Protein AF-A0A0C9STK1-F1 (afdb_monomer)

Mean predicted aligned error: 15.53 Å

Solvent-accessible surface area (backbone atoms only — not comparable to full-atom values): 10861 Å² total; per-residue (Å²): 137,85,85,85,78,85,79,82,84,76,82,81,77,78,77,70,91,56,73,73,84,74,78,91,85,78,84,88,83,78,83,82,68,77,82,84,69,81,84,77,79,81,72,75,81,78,66,90,59,100,60,86,73,92,61,84,72,76,86,70,81,71,75,48,77,67,50,57,54,58,69,43,53,88,49,46,62,65,54,50,52,58,56,56,57,67,64,48,79,58,89,77,48,43,10,77,84,78,62,47,63,28,47,30,36,28,77,69,47,83,89,48,51,32,18,23,59,68,55,44,34,62,75,29,69,89,44,78,82,58,54,32,24,34,60,71,89,83,45,63,31,76,50,55,55,59,80,54,66,44,80,85,42,91,51,77,93,55,42,80,82,133

pLDDT: mean 75.55, std 22.3, range [30.92, 98.19]

Secondary structure (DSSP, 8-state):
-----PPP----PPPP-------S-S--SSTTS--------------S-SS--SS---------HHHHHHHHGGGHHHHHHHHHHTTS--SS-B-TTTSSB--EEESSSTT--EE-HHHHHHHTTT-TT--EEEE-SSSEEEE-TTTTT----SSGGGPPP-

Structure (mmCIF, N/CA/C/O backbone):
data_AF-A0A0C9STK1-F1
#
_entry.id   AF-A0A0C9STK1-F1
#
loop_
_atom_site.group_PDB
_atom_site.id
_atom_site.type_symbol
_atom_site.label_atom_id
_atom_site.label_alt_id
_atom_site.label_comp_id
_atom_site.label_asym_id
_atom_site.label_entity_id
_atom_site.label_seq_id
_atom_site.pdbx_PDB_ins_code
_atom_site.Cartn_x
_atom_site.Cartn_y
_atom_site.Cartn_z
_atom_site.occupancy
_atom_site.B_iso_or_equiv
_atom_site.auth_seq_id
_atom_site.auth_comp_id
_atom_site.auth_asym_id
_atom_site.auth_atom_id
_atom_site.pdbx_PDB_model_num
ATOM 1 N N . MET A 1 1 ? 5.041 -2.865 56.166 1.00 39.12 1 MET A N 1
ATOM 2 C CA . MET A 1 1 ? 4.002 -3.106 55.145 1.00 39.12 1 MET A CA 1
ATOM 3 C C . MET A 1 1 ? 4.609 -2.745 53.801 1.00 39.12 1 MET A C 1
ATOM 5 O O . MET A 1 1 ? 4.900 -1.581 53.570 1.00 39.12 1 MET A O 1
ATOM 9 N N . LYS A 1 2 ? 4.977 -3.757 53.011 1.00 32.69 2 LYS A N 1
ATOM 10 C CA . LYS A 1 2 ? 5.611 -3.592 51.698 1.00 32.69 2 LYS A CA 1
ATOM 11 C C . LYS A 1 2 ? 4.482 -3.540 50.668 1.00 32.69 2 LYS A C 1
ATOM 13 O O . LYS A 1 2 ? 3.735 -4.508 50.574 1.00 32.69 2 LYS A O 1
ATOM 18 N N . HIS A 1 3 ? 4.327 -2.424 49.962 1.00 33.62 3 HIS A N 1
ATOM 19 C CA . HIS A 1 3 ? 3.407 -2.340 48.831 1.00 33.62 3 HIS A CA 1
ATOM 20 C C . HIS A 1 3 ? 4.101 -2.913 47.594 1.00 33.62 3 HIS A C 1
ATOM 22 O O . HIS A 1 3 ? 5.129 -2.401 47.157 1.00 33.62 3 HIS A O 1
ATOM 28 N N . SER A 1 4 ? 3.545 -4.016 47.094 1.00 30.92 4 SER A N 1
ATOM 29 C CA . SER A 1 4 ? 3.846 -4.604 45.792 1.00 30.92 4 SER A CA 1
ATOM 30 C C . SER A 1 4 ? 3.063 -3.814 44.744 1.00 30.92 4 SER A C 1
ATOM 32 O O . SER A 1 4 ? 1.855 -3.646 44.899 1.00 30.92 4 SER A O 1
ATOM 34 N N . LEU A 1 5 ? 3.742 -3.289 43.726 1.00 37.88 5 LEU A N 1
ATOM 35 C CA . LEU A 1 5 ? 3.110 -2.763 42.519 1.00 37.88 5 LEU A CA 1
ATOM 36 C C . LEU A 1 5 ? 3.372 -3.776 41.411 1.00 37.88 5 LEU A C 1
ATOM 38 O O . LEU A 1 5 ? 4.523 -4.034 41.059 1.00 37.88 5 LEU A O 1
ATOM 42 N N . ASP A 1 6 ? 2.292 -4.378 40.927 1.00 33.03 6 ASP A N 1
ATOM 43 C CA . ASP A 1 6 ? 2.305 -5.374 39.868 1.00 33.03 6 ASP A CA 1
ATOM 44 C C . ASP A 1 6 ? 2.782 -4.756 38.548 1.00 33.03 6 ASP A C 1
ATOM 46 O O . ASP A 1 6 ? 2.303 -3.708 38.106 1.00 33.03 6 ASP A O 1
ATOM 50 N N . ALA A 1 7 ? 3.756 -5.413 37.921 1.00 31.98 7 ALA A N 1
ATOM 51 C CA . ALA A 1 7 ? 4.282 -5.039 36.620 1.00 31.98 7 ALA A CA 1
ATOM 52 C C . ALA A 1 7 ? 3.291 -5.432 35.513 1.00 31.98 7 ALA A C 1
ATOM 54 O O . ALA A 1 7 ? 2.856 -6.582 35.421 1.00 31.98 7 ALA A O 1
ATOM 55 N N . ALA A 1 8 ? 2.963 -4.474 34.646 1.00 35.75 8 ALA A N 1
ATOM 56 C CA . ALA A 1 8 ? 2.182 -4.709 33.441 1.00 35.75 8 ALA A CA 1
ATOM 57 C C . ALA A 1 8 ? 2.907 -5.704 32.517 1.00 35.75 8 ALA A C 1
ATOM 59 O O . ALA A 1 8 ? 4.064 -5.503 32.147 1.00 35.75 8 ALA A O 1
ATOM 60 N N . SER A 1 9 ? 2.210 -6.779 32.143 1.00 34.31 9 SER A N 1
ATOM 61 C CA . SER A 1 9 ? 2.678 -7.755 31.157 1.00 34.31 9 SER A CA 1
ATOM 62 C C . SER A 1 9 ? 2.753 -7.119 29.770 1.00 34.31 9 SER A C 1
ATOM 64 O O . SER A 1 9 ? 1.739 -6.945 29.095 1.00 34.31 9 SER A O 1
ATOM 66 N N . THR A 1 10 ? 3.966 -6.798 29.331 1.00 35.31 10 THR A N 1
ATOM 67 C CA . THR A 1 10 ? 4.259 -6.460 27.937 1.00 35.31 10 THR A CA 1
ATOM 68 C C . THR A 1 10 ? 4.303 -7.751 27.122 1.00 35.31 10 THR A C 1
ATOM 70 O O . THR A 1 10 ? 5.241 -8.539 27.238 1.00 35.31 10 THR A O 1
ATOM 73 N N . LEU A 1 11 ? 3.288 -7.983 26.286 1.00 38.75 11 LEU A N 1
ATOM 74 C CA . LEU A 1 11 ? 3.345 -9.019 25.255 1.00 38.75 11 LEU A CA 1
ATOM 75 C C . LEU A 1 11 ? 4.354 -8.576 24.188 1.00 38.75 11 LEU A C 1
ATOM 77 O O . LEU A 1 11 ? 4.071 -7.710 23.362 1.00 38.75 11 LEU A O 1
ATOM 81 N N . HIS A 1 12 ? 5.551 -9.156 24.230 1.00 34.41 12 HIS A N 1
ATOM 82 C CA . HIS A 1 12 ? 6.551 -9.005 23.181 1.00 34.41 12 HIS A CA 1
ATOM 83 C C . HIS A 1 12 ? 6.087 -9.758 21.928 1.00 34.41 12 HIS A C 1
ATOM 85 O O . HIS A 1 12 ? 6.181 -10.981 21.857 1.00 34.41 12 HIS A O 1
ATOM 91 N N . ALA A 1 13 ? 5.594 -9.025 20.930 1.00 37.12 13 ALA A N 1
ATOM 92 C CA . ALA A 1 13 ? 5.523 -9.539 19.569 1.00 37.12 13 ALA A CA 1
ATOM 93 C C . ALA A 1 13 ? 6.958 -9.667 19.037 1.00 37.12 13 ALA A C 1
ATOM 95 O O . ALA A 1 13 ? 7.708 -8.689 19.009 1.00 37.12 13 ALA A O 1
ATOM 96 N N . THR A 1 14 ? 7.358 -10.876 18.652 1.00 34.47 14 THR A N 1
ATOM 97 C CA . THR A 1 14 ? 8.612 -11.108 17.936 1.00 34.47 14 THR A CA 1
ATOM 98 C C . THR A 1 14 ? 8.547 -10.387 16.588 1.00 34.47 14 THR A C 1
ATOM 100 O O . THR A 1 14 ? 7.571 -10.568 15.854 1.00 34.47 14 THR A O 1
ATOM 103 N N . PRO A 1 15 ? 9.540 -9.553 16.231 1.00 38.00 15 PRO A N 1
ATOM 104 C CA . PRO A 1 15 ? 9.545 -8.938 14.920 1.00 38.00 15 PRO A CA 1
ATOM 105 C C . PRO A 1 15 ? 9.805 -10.043 13.897 1.00 38.00 15 PRO A C 1
ATOM 107 O O . PRO A 1 15 ? 10.826 -10.732 13.955 1.00 38.00 15 PRO A O 1
ATOM 110 N N . ALA A 1 16 ? 8.867 -10.219 12.962 1.00 42.66 16 ALA A N 1
ATOM 111 C CA . ALA A 1 16 ? 9.180 -10.839 11.684 1.00 42.66 16 ALA A CA 1
ATOM 112 C C . ALA A 1 16 ? 10.416 -10.120 11.132 1.00 42.66 16 ALA A C 1
ATOM 114 O O . ALA A 1 16 ? 10.522 -8.902 11.286 1.00 42.66 16 ALA A O 1
ATOM 115 N N . TYR A 1 17 ? 11.369 -10.879 10.598 1.00 43.38 17 TYR A N 1
ATOM 116 C CA . TYR A 1 17 ? 12.649 -10.396 10.083 1.00 43.38 17 TYR A CA 1
ATOM 117 C C . TYR A 1 17 ? 12.380 -9.347 8.991 1.00 43.38 17 TYR A C 1
ATOM 119 O O . TYR A 1 17 ? 12.194 -9.678 7.825 1.00 43.38 17 TYR A O 1
ATOM 127 N N . GLY A 1 18 ? 12.211 -8.096 9.413 1.00 47.00 18 GLY A N 1
ATOM 128 C CA . GLY A 1 18 ? 11.698 -7.030 8.573 1.00 47.00 18 GLY A CA 1
ATOM 129 C C . GLY A 1 18 ? 12.778 -6.553 7.625 1.00 47.00 18 GLY A C 1
ATOM 130 O O . GLY A 1 18 ? 13.958 -6.523 7.979 1.00 47.00 18 GLY A O 1
ATOM 131 N N . ASN A 1 19 ? 12.355 -6.145 6.436 1.00 52.19 19 ASN A N 1
ATOM 132 C CA . ASN A 1 19 ? 13.200 -5.498 5.444 1.00 52.19 19 ASN A CA 1
ATOM 133 C C . ASN A 1 19 ? 13.849 -4.262 6.098 1.00 52.19 19 ASN A C 1
ATOM 135 O O . ASN A 1 19 ? 13.176 -3.263 6.374 1.00 52.19 19 ASN A O 1
ATOM 139 N N . GLN A 1 20 ? 15.136 -4.341 6.439 1.00 60.09 20 GLN A N 1
ATOM 140 C CA . GLN A 1 20 ? 15.875 -3.201 6.977 1.00 60.09 20 GLN A CA 1
ATOM 141 C C . GLN A 1 20 ? 16.052 -2.187 5.843 1.00 60.09 20 GLN A C 1
ATOM 143 O O . GLN A 1 20 ? 16.421 -2.567 4.734 1.00 60.09 20 GLN A O 1
ATOM 148 N N . CYS A 1 21 ? 15.760 -0.903 6.088 1.00 63.25 21 CYS A N 1
ATOM 149 C CA . CYS A 1 21 ? 16.102 0.126 5.106 1.00 63.25 21 CYS A CA 1
ATOM 150 C C . CYS A 1 21 ? 17.637 0.166 5.041 1.00 63.25 21 CYS A C 1
ATOM 152 O O . CYS A 1 21 ? 18.267 0.601 6.004 1.00 63.25 21 CYS A O 1
ATOM 154 N N . HIS A 1 22 ? 18.227 -0.330 3.957 1.00 60.88 22 HIS A N 1
ATOM 155 C CA . HIS A 1 22 ? 19.664 -0.235 3.739 1.00 60.88 22 HIS A CA 1
ATOM 156 C C . HIS A 1 22 ? 20.013 1.194 3.313 1.00 60.88 22 HIS A C 1
ATOM 158 O O . HIS A 1 22 ? 19.360 1.760 2.433 1.00 60.88 22 HIS A O 1
ATOM 164 N N . ASP A 1 23 ? 21.029 1.783 3.940 1.00 50.12 23 ASP A N 1
ATOM 165 C CA . ASP A 1 23 ? 21.630 3.020 3.452 1.00 50.12 23 ASP A CA 1
ATOM 166 C C . ASP A 1 23 ? 22.446 2.695 2.184 1.00 50.12 23 ASP A C 1
ATOM 168 O O . ASP A 1 23 ? 23.183 1.710 2.135 1.00 50.12 23 ASP A O 1
ATOM 172 N N . ALA A 1 24 ? 22.257 3.490 1.128 1.00 51.06 24 ALA A N 1
ATOM 173 C CA . ALA A 1 24 ? 22.610 3.181 -0.264 1.00 51.06 24 ALA A CA 1
ATOM 174 C C . ALA A 1 24 ? 24.120 3.162 -0.605 1.00 51.06 24 ALA A C 1
ATOM 176 O O . ALA A 1 24 ? 24.483 3.294 -1.771 1.00 51.06 24 ALA A O 1
ATOM 177 N N . GLU A 1 25 ? 25.021 3.022 0.367 1.00 43.31 25 GLU A N 1
ATOM 178 C CA . GLU A 1 25 ? 26.439 3.362 0.173 1.00 43.31 25 GLU A CA 1
ATOM 179 C C . GLU A 1 25 ? 27.387 2.177 -0.115 1.00 43.31 25 GLU A C 1
ATOM 181 O O . GLU A 1 25 ? 28.598 2.372 -0.089 1.00 43.31 25 GLU A O 1
ATOM 186 N N . ALA A 1 26 ? 26.900 0.960 -0.417 1.00 42.53 26 ALA A N 1
ATOM 187 C CA . ALA A 1 26 ? 27.780 -0.226 -0.442 1.00 42.53 26 ALA A CA 1
ATOM 188 C C . ALA A 1 26 ? 27.853 -1.099 -1.716 1.00 42.53 26 ALA A C 1
ATOM 190 O O . ALA A 1 26 ? 28.768 -1.911 -1.779 1.00 42.53 26 ALA A O 1
ATOM 191 N N . ASP A 1 27 ? 27.009 -0.943 -2.746 1.00 47.50 27 ASP A N 1
ATOM 192 C CA . ASP A 1 27 ? 26.947 -1.936 -3.851 1.00 47.50 27 ASP A CA 1
ATOM 193 C C . ASP A 1 27 ? 27.216 -1.366 -5.257 1.00 47.50 27 ASP A C 1
ATOM 195 O O . ASP A 1 27 ? 26.635 -1.781 -6.263 1.00 47.50 27 ASP A O 1
ATOM 199 N N . HIS A 1 28 ? 28.129 -0.402 -5.363 1.00 52.38 28 HIS A N 1
ATOM 200 C CA . HIS A 1 28 ? 28.540 0.148 -6.653 1.00 52.38 28 HIS A CA 1
ATOM 201 C C . HIS A 1 28 ? 29.744 -0.645 -7.210 1.00 52.38 28 HIS A C 1
ATOM 203 O O . HIS A 1 28 ? 30.848 -0.524 -6.689 1.00 52.38 28 HIS A O 1
ATOM 209 N N . LEU A 1 29 ? 29.532 -1.375 -8.321 1.00 52.12 29 LEU A N 1
ATOM 210 C CA . LEU A 1 29 ? 30.536 -1.887 -9.294 1.00 52.12 29 LEU A CA 1
ATOM 211 C C . LEU A 1 29 ? 30.952 -3.370 -9.232 1.00 52.12 29 LEU A C 1
ATOM 213 O O . LEU A 1 29 ? 32.137 -3.688 -9.178 1.00 52.12 29 LEU A O 1
ATOM 217 N N . SER A 1 30 ? 30.012 -4.297 -9.417 1.00 50.88 30 SER A N 1
ATOM 218 C CA . SER A 1 30 ? 30.362 -5.639 -9.940 1.00 50.88 30 SER A CA 1
ATOM 219 C C . SER A 1 30 ? 29.453 -6.152 -11.065 1.00 50.88 30 SER A C 1
ATOM 221 O O . SER A 1 30 ? 29.849 -7.042 -11.811 1.00 50.88 30 SER A O 1
ATOM 223 N N . TYR A 1 31 ? 28.270 -5.558 -11.258 1.00 50.59 31 TYR A N 1
ATOM 224 C CA . TYR A 1 31 ? 27.257 -6.039 -12.213 1.00 50.59 31 TYR A CA 1
ATOM 225 C C . TYR A 1 31 ? 27.379 -5.501 -13.647 1.00 50.59 31 TYR A C 1
ATOM 227 O O . TYR A 1 31 ? 26.663 -5.965 -14.532 1.00 50.59 31 TYR A O 1
ATOM 235 N N . LEU A 1 32 ? 28.256 -4.525 -13.899 1.00 50.91 32 LEU A N 1
ATOM 236 C CA . LEU A 1 32 ? 28.344 -3.863 -15.208 1.00 50.91 32 LEU A CA 1
ATOM 237 C C . LEU A 1 32 ? 29.284 -4.554 -16.202 1.00 50.91 32 LEU A C 1
ATOM 239 O O . LEU A 1 32 ? 29.375 -4.097 -17.339 1.00 50.91 32 LEU A O 1
ATOM 243 N N . GLU A 1 33 ? 29.975 -5.632 -15.822 1.00 56.41 33 GLU A N 1
ATOM 244 C CA . GLU A 1 33 ? 30.811 -6.373 -16.768 1.00 56.41 33 GLU A CA 1
ATOM 245 C C . GLU A 1 33 ? 29.978 -7.458 -17.479 1.00 56.41 33 GLU A C 1
ATOM 247 O O . GLU A 1 33 ? 29.558 -8.431 -16.846 1.00 56.41 33 GLU A O 1
ATOM 252 N N . PRO A 1 34 ? 29.696 -7.329 -18.793 1.00 56.34 34 PRO A N 1
ATOM 253 C CA . PRO A 1 34 ? 28.856 -8.290 -19.494 1.00 56.34 34 PRO A CA 1
ATOM 254 C C . PRO A 1 34 ? 29.556 -9.648 -19.578 1.00 56.34 34 PRO A C 1
ATOM 256 O O . PRO A 1 34 ? 30.680 -9.744 -20.080 1.00 56.34 34 PRO A O 1
ATOM 259 N N . LEU A 1 35 ? 28.868 -10.718 -19.168 1.00 52.88 35 LEU A N 1
ATOM 260 C CA . LEU A 1 35 ? 29.353 -12.087 -19.342 1.00 52.88 35 LEU A CA 1
ATOM 261 C C . LEU A 1 35 ? 29.628 -12.358 -20.831 1.00 52.88 35 LEU A C 1
ATOM 263 O O . LEU A 1 35 ? 28.715 -12.457 -21.656 1.00 52.88 35 LEU A O 1
ATOM 267 N N . ARG A 1 36 ? 30.909 -12.488 -21.191 1.00 51.97 36 ARG A N 1
ATOM 268 C CA . ARG A 1 36 ? 31.338 -12.840 -22.551 1.00 51.97 36 ARG A CA 1
ATOM 269 C C . ARG A 1 36 ? 31.098 -14.326 -22.797 1.00 51.97 36 ARG A C 1
ATOM 271 O O . ARG A 1 36 ? 31.996 -15.147 -22.644 1.00 51.97 36 ARG A O 1
ATOM 278 N N . LEU A 1 37 ? 29.873 -14.675 -23.182 1.00 52.91 37 LEU A N 1
ATOM 279 C CA . LEU A 1 37 ? 29.547 -16.044 -23.575 1.00 52.91 37 LEU A CA 1
ATOM 280 C C . LEU A 1 37 ? 30.124 -16.366 -24.967 1.00 52.91 37 LEU A C 1
ATOM 282 O O . LEU A 1 37 ? 29.990 -15.546 -25.885 1.00 52.91 37 LEU A O 1
ATOM 286 N N . PRO A 1 38 ? 30.725 -17.555 -25.163 1.00 45.28 38 PRO A N 1
ATOM 287 C CA . PRO A 1 38 ? 31.167 -18.004 -26.477 1.00 45.28 38 PRO A CA 1
ATOM 288 C C . PRO A 1 38 ? 29.991 -18.023 -27.457 1.00 45.28 38 PRO A C 1
ATOM 290 O O . PRO A 1 38 ? 28.942 -18.602 -27.172 1.00 45.28 38 PRO A O 1
ATOM 293 N N . LYS A 1 39 ? 30.153 -17.405 -28.631 1.00 51.28 39 LYS A N 1
ATOM 294 C CA . LYS A 1 39 ? 29.178 -17.531 -29.721 1.00 51.28 39 LYS A CA 1
ATOM 295 C C . LYS A 1 39 ? 29.212 -18.972 -30.220 1.00 51.28 39 LYS A C 1
ATOM 297 O O . LYS A 1 39 ? 30.164 -19.384 -30.879 1.00 51.28 39 LYS A O 1
ATOM 302 N N . GLN A 1 40 ? 28.192 -19.748 -29.877 1.00 52.66 40 GLN A N 1
ATOM 303 C CA . GLN A 1 40 ? 28.070 -21.125 -30.324 1.00 52.66 40 GLN A CA 1
ATOM 304 C C . GLN A 1 40 ? 27.639 -21.112 -31.793 1.00 52.66 40 GLN A C 1
ATOM 306 O O . GLN A 1 40 ? 26.531 -20.699 -32.127 1.00 52.66 40 GLN A O 1
ATOM 311 N N . LYS A 1 41 ? 28.535 -21.520 -32.694 1.00 51.59 41 LYS A N 1
ATOM 312 C CA . LYS A 1 41 ? 28.186 -21.718 -34.100 1.00 51.59 41 LYS A CA 1
ATOM 313 C C . LYS A 1 41 ? 27.347 -22.990 -34.183 1.00 51.59 41 LYS A C 1
ATOM 315 O O . LYS A 1 41 ? 27.888 -24.085 -34.045 1.00 51.59 41 LYS A O 1
ATOM 320 N N . VAL A 1 42 ? 26.038 -22.853 -34.372 1.00 51.12 42 VAL A N 1
ATOM 321 C CA . VAL A 1 42 ? 25.174 -24.000 -34.664 1.00 51.12 42 VAL A CA 1
ATOM 322 C C . VAL A 1 42 ? 25.552 -24.487 -36.060 1.00 51.12 42 VAL A C 1
ATOM 324 O O . VAL A 1 42 ? 25.268 -23.835 -37.062 1.00 51.12 42 VAL A O 1
ATOM 327 N N . IL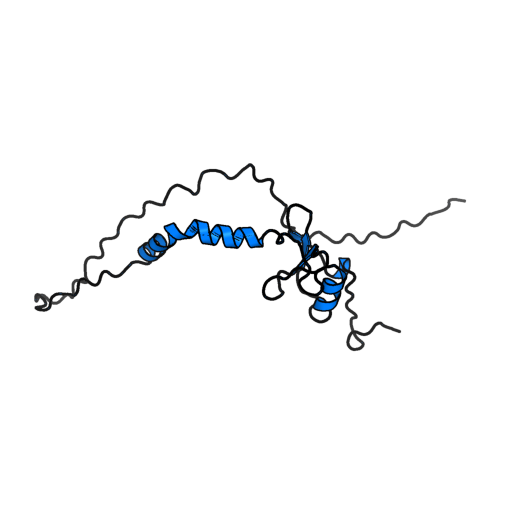E A 1 43 ? 26.285 -25.595 -36.131 1.00 50.00 43 ILE A N 1
ATOM 328 C CA . ILE A 1 43 ? 26.540 -26.277 -37.398 1.00 50.00 43 ILE A CA 1
ATOM 329 C C . ILE A 1 43 ? 25.228 -26.978 -37.740 1.00 50.00 43 ILE A C 1
ATOM 331 O O . ILE A 1 43 ? 24.771 -27.822 -36.968 1.00 50.00 43 ILE A O 1
ATOM 335 N N . GLY A 1 44 ? 24.600 -26.566 -38.846 1.00 50.06 44 GLY A N 1
ATOM 336 C CA . GLY A 1 44 ? 23.350 -27.147 -39.330 1.00 50.06 44 GLY A CA 1
ATOM 337 C C . GLY A 1 44 ? 23.410 -28.672 -39.304 1.00 50.06 44 GLY A C 1
ATOM 338 O O . GLY A 1 44 ? 24.453 -29.262 -39.596 1.00 50.06 44 GLY A O 1
ATOM 339 N N . ALA A 1 45 ? 22.305 -29.291 -38.889 1.00 50.16 45 ALA A N 1
ATOM 340 C CA . ALA A 1 45 ? 22.198 -30.732 -38.736 1.00 50.16 45 ALA A CA 1
ATOM 341 C C . ALA A 1 45 ? 22.758 -31.440 -39.978 1.00 50.16 45 ALA A C 1
ATOM 343 O O . ALA A 1 45 ? 22.234 -31.289 -41.080 1.00 50.16 45 ALA A O 1
ATOM 344 N N . ASN A 1 46 ? 23.821 -32.224 -39.794 1.00 53.53 46 ASN A N 1
ATOM 345 C CA . ASN A 1 46 ? 24.218 -33.218 -40.777 1.00 53.53 46 ASN A CA 1
ATOM 346 C C . ASN A 1 46 ? 23.104 -34.272 -40.793 1.00 53.53 46 ASN A C 1
ATOM 348 O O . ASN A 1 46 ? 23.105 -35.205 -39.990 1.00 53.53 46 ASN A O 1
ATOM 352 N N . CYS A 1 47 ? 22.104 -34.083 -41.652 1.00 52.06 47 CYS A N 1
ATOM 353 C CA . CYS A 1 47 ? 21.203 -35.158 -42.021 1.00 52.06 47 CYS A CA 1
ATOM 354 C C . CYS A 1 47 ? 22.092 -36.246 -42.632 1.00 52.06 47 CYS A C 1
ATOM 356 O O . CYS A 1 47 ? 22.622 -36.045 -43.717 1.00 52.06 47 CYS A O 1
ATOM 358 N N . GLY A 1 48 ? 22.320 -37.359 -41.925 1.00 52.25 48 GLY A N 1
ATOM 359 C CA . GLY A 1 48 ? 23.282 -38.420 -42.274 1.00 52.25 48 GLY A CA 1
ATOM 360 C C . GLY A 1 48 ? 23.018 -39.181 -43.586 1.00 52.25 48 GLY A C 1
ATOM 361 O O . GLY A 1 48 ? 23.395 -40.342 -43.720 1.00 52.25 48 GLY A O 1
ATOM 362 N N . LEU A 1 49 ? 22.367 -38.552 -44.557 1.00 52.41 49 LEU A N 1
ATOM 363 C CA . LEU A 1 49 ? 22.214 -38.981 -45.932 1.00 52.41 49 LEU A CA 1
ATOM 364 C C . LEU A 1 49 ? 23.391 -38.417 -46.739 1.00 52.41 49 LEU A C 1
ATOM 366 O O . LEU A 1 49 ? 23.572 -37.210 -46.850 1.00 52.41 49 LEU A O 1
ATOM 370 N N . ARG A 1 50 ? 24.191 -39.305 -47.337 1.00 54.56 50 ARG A N 1
ATOM 371 C CA . ARG A 1 50 ? 25.340 -38.999 -48.218 1.00 54.56 50 ARG A CA 1
ATOM 372 C C . ARG A 1 50 ? 24.961 -38.310 -49.548 1.00 54.56 50 ARG A C 1
ATOM 374 O O . ARG A 1 50 ? 25.703 -38.421 -50.519 1.00 54.56 50 ARG A O 1
ATOM 381 N N . ALA A 1 51 ? 23.821 -37.630 -49.621 1.00 58.12 51 ALA A N 1
ATOM 382 C CA . ALA A 1 51 ? 23.370 -36.902 -50.796 1.00 58.12 51 ALA A CA 1
ATOM 383 C C . ALA A 1 51 ? 23.161 -35.432 -50.429 1.00 58.12 51 ALA A C 1
ATOM 385 O O . ALA A 1 51 ? 22.434 -35.116 -49.490 1.00 58.12 51 ALA A O 1
ATOM 386 N N . SER A 1 52 ? 23.804 -34.539 -51.179 1.00 54.94 52 SER A N 1
ATOM 387 C CA . SER A 1 52 ? 23.617 -33.096 -51.074 1.00 54.94 52 SER A CA 1
ATOM 388 C C . SER A 1 52 ? 22.138 -32.766 -51.294 1.00 54.94 52 SER A C 1
ATOM 390 O O . SER A 1 52 ? 21.612 -33.022 -52.377 1.00 54.94 52 SER A O 1
ATOM 392 N N . CYS A 1 53 ? 21.453 -32.222 -50.285 1.00 52.69 53 CYS A N 1
ATOM 393 C CA . CYS A 1 53 ? 20.080 -31.747 -50.449 1.00 52.69 53 CYS A CA 1
ATOM 394 C C . CYS A 1 53 ? 20.046 -30.659 -51.543 1.00 52.69 53 CYS A C 1
ATOM 396 O O . CYS A 1 53 ? 20.762 -29.666 -51.417 1.00 52.69 53 CYS A O 1
ATOM 398 N N . PRO A 1 54 ? 19.230 -30.806 -52.606 1.00 56.41 54 PRO A N 1
ATOM 399 C CA . PRO A 1 54 ? 19.183 -29.857 -53.723 1.00 56.41 54 PRO A CA 1
ATOM 400 C C . PRO A 1 54 ? 18.391 -28.580 -53.404 1.00 56.41 54 PRO A C 1
ATOM 402 O O . PRO A 1 54 ? 18.244 -27.712 -54.261 1.00 56.41 54 PRO A O 1
ATOM 405 N N . PHE A 1 55 ? 17.873 -28.455 -52.182 1.00 47.25 55 PHE A N 1
ATOM 406 C CA . PHE A 1 55 ? 17.151 -27.275 -51.734 1.00 47.25 55 PHE A CA 1
ATOM 407 C C . PHE A 1 55 ? 18.093 -26.371 -50.938 1.00 47.25 55 PHE A C 1
ATOM 409 O O . PHE A 1 55 ? 18.767 -26.875 -50.034 1.00 47.25 55 PHE A O 1
ATOM 416 N N . PRO A 1 56 ? 18.133 -25.053 -51.219 1.00 54.31 56 PRO A N 1
ATOM 417 C CA . PRO A 1 56 ? 18.749 -24.102 -50.310 1.00 54.31 56 PRO A CA 1
ATOM 418 C C . PRO A 1 56 ? 18.084 -24.304 -48.953 1.00 54.31 56 PRO A C 1
ATOM 420 O O . PRO A 1 56 ? 16.875 -24.103 -48.826 1.00 54.31 56 PRO A O 1
ATOM 423 N N . THR A 1 57 ? 18.836 -24.758 -47.950 1.00 54.44 57 THR A N 1
ATOM 424 C CA . THR A 1 57 ? 18.354 -24.667 -46.576 1.00 54.44 57 THR A CA 1
ATOM 425 C C . THR A 1 57 ? 18.096 -23.185 -46.349 1.00 54.44 57 THR A C 1
ATOM 427 O O . THR A 1 57 ? 19.049 -22.411 -46.499 1.00 54.44 57 THR A O 1
ATOM 430 N N . PRO A 1 58 ? 16.853 -22.753 -46.074 1.00 52.78 58 PRO A N 1
ATOM 431 C CA . PRO A 1 58 ? 16.649 -21.375 -45.682 1.00 52.78 58 PRO A CA 1
ATOM 432 C C . PRO A 1 58 ? 17.571 -21.146 -44.487 1.00 52.78 58 PRO A C 1
ATOM 434 O O . PRO A 1 58 ? 17.570 -21.942 -43.544 1.00 52.78 58 PRO A O 1
ATOM 437 N N . ASP A 1 59 ? 18.423 -20.128 -44.585 1.00 56.50 59 ASP A N 1
ATOM 438 C CA . ASP A 1 59 ? 19.252 -19.655 -43.482 1.00 56.50 59 ASP A CA 1
ATOM 439 C C . ASP A 1 59 ? 18.301 -19.023 -42.465 1.00 56.50 59 ASP A C 1
ATOM 441 O O . ASP A 1 59 ? 18.114 -17.809 -42.389 1.00 56.50 59 ASP A O 1
ATOM 445 N N . ILE A 1 60 ? 17.545 -19.883 -41.782 1.00 58.50 60 ILE A N 1
ATOM 446 C CA . ILE A 1 60 ? 16.683 -19.478 -40.694 1.00 58.50 60 ILE A CA 1
ATOM 447 C C . ILE A 1 60 ? 17.665 -19.174 -39.577 1.00 58.50 60 ILE A C 1
ATOM 449 O O . ILE A 1 60 ? 18.134 -20.075 -38.883 1.00 58.50 60 ILE A O 1
ATOM 453 N N . SER A 1 61 ? 18.003 -17.894 -39.448 1.00 65.69 61 SER A N 1
ATOM 454 C CA . SER A 1 61 ? 18.636 -17.326 -38.267 1.00 65.69 61 SER A CA 1
ATOM 455 C C . SER A 1 61 ? 17.736 -17.621 -37.065 1.00 65.69 61 SER A C 1
ATOM 457 O O . SER A 1 61 ? 16.878 -16.817 -36.699 1.00 65.69 61 SER A O 1
ATOM 459 N N . VAL A 1 62 ? 17.885 -18.802 -36.469 1.00 72.81 62 VAL A N 1
ATOM 460 C CA . VAL A 1 62 ? 17.206 -19.137 -35.223 1.00 72.81 62 VAL A CA 1
ATOM 461 C C . VAL A 1 62 ? 17.892 -18.323 -34.132 1.00 72.81 62 VAL A C 1
ATOM 463 O O . VAL A 1 62 ? 19.014 -18.637 -33.735 1.00 72.81 62 VAL A O 1
ATOM 466 N N . GLN A 1 63 ? 17.239 -17.249 -33.683 1.00 79.56 63 GLN A N 1
ATOM 467 C CA . GLN A 1 63 ? 17.669 -16.504 -32.500 1.00 79.56 63 GLN A CA 1
ATOM 468 C C . GLN A 1 63 ? 17.797 -17.491 -31.334 1.00 79.56 63 GLN A C 1
ATOM 470 O O . GLN A 1 63 ? 16.864 -18.234 -31.014 1.00 79.56 63 GLN A O 1
ATOM 475 N N . SER A 1 64 ? 18.969 -17.535 -30.705 1.00 85.44 64 SER A N 1
ATOM 476 C CA . SER A 1 64 ? 19.145 -18.295 -29.473 1.00 85.44 64 SER A CA 1
ATOM 477 C C . SER A 1 64 ? 18.453 -17.576 -28.312 1.00 85.44 64 SER A C 1
ATOM 479 O O . SER A 1 64 ? 18.199 -16.373 -28.370 1.00 85.44 64 SER A O 1
ATOM 481 N N . GLN A 1 65 ? 18.213 -18.275 -27.198 1.00 80.38 65 GLN A N 1
ATOM 482 C CA . GLN A 1 65 ? 17.725 -17.636 -25.965 1.00 80.38 65 GLN A CA 1
ATOM 483 C C . GLN A 1 65 ? 18.610 -16.450 -25.532 1.00 80.38 65 GLN A C 1
ATOM 485 O O . GLN A 1 65 ? 18.099 -15.439 -25.060 1.00 80.38 65 GLN A O 1
ATOM 490 N N . ASN A 1 66 ? 19.928 -16.534 -25.752 1.00 85.75 66 ASN A N 1
ATOM 491 C CA . ASN A 1 66 ? 20.856 -15.440 -25.457 1.00 85.75 66 ASN A CA 1
ATOM 492 C C . ASN A 1 66 ? 20.670 -14.230 -26.379 1.00 85.75 66 ASN A C 1
ATOM 494 O O . ASN A 1 66 ? 20.953 -13.110 -25.963 1.00 85.75 66 ASN A O 1
ATOM 498 N N . ASP A 1 67 ? 20.230 -14.437 -27.619 1.00 85.69 67 ASP A N 1
ATOM 499 C CA . ASP A 1 67 ? 20.000 -13.340 -28.560 1.00 85.69 67 ASP A CA 1
ATOM 500 C C . ASP A 1 67 ? 18.766 -12.533 -28.141 1.00 85.69 67 ASP A C 1
ATOM 502 O O . ASP A 1 67 ? 18.861 -11.313 -28.028 1.00 85.69 67 ASP A O 1
ATOM 506 N N . TYR A 1 68 ? 17.689 -13.203 -27.718 1.00 84.75 68 TYR A N 1
ATOM 507 C CA . TYR A 1 68 ? 16.524 -12.541 -27.118 1.00 84.75 68 TYR A CA 1
ATOM 508 C C . TYR A 1 68 ? 16.864 -11.756 -25.843 1.00 84.75 68 TYR A C 1
ATOM 510 O O . TYR A 1 68 ? 16.385 -10.640 -25.649 1.00 84.75 68 TYR A O 1
ATOM 518 N N . LEU A 1 69 ? 17.724 -12.296 -24.971 1.00 86.69 69 LEU A N 1
ATOM 519 C CA . LEU A 1 69 ? 18.156 -11.571 -23.769 1.00 86.69 69 LEU A CA 1
ATOM 520 C C . LEU A 1 69 ? 18.993 -10.327 -24.115 1.00 86.69 69 LEU A C 1
ATOM 522 O O . LEU A 1 69 ? 18.872 -9.302 -23.447 1.00 86.69 69 LEU A O 1
ATOM 526 N N . ARG A 1 70 ? 19.816 -10.379 -25.173 1.00 86.62 70 ARG A N 1
ATOM 527 C CA . ARG A 1 70 ? 20.597 -9.219 -25.645 1.00 86.62 70 ARG A CA 1
ATOM 528 C C . ARG A 1 70 ? 19.723 -8.133 -26.262 1.00 86.62 70 ARG A C 1
ATOM 530 O O . ARG A 1 70 ? 20.031 -6.960 -26.080 1.00 86.62 70 ARG A O 1
ATOM 537 N N . GLU A 1 71 ? 18.647 -8.507 -26.948 1.00 90.25 71 GLU A N 1
ATOM 538 C CA . GLU A 1 71 ? 17.649 -7.565 -27.475 1.00 90.25 71 GLU A CA 1
ATOM 539 C C . GLU A 1 71 ? 16.937 -6.788 -26.353 1.00 90.25 71 GLU A C 1
ATOM 541 O O . GLU A 1 71 ? 16.525 -5.643 -26.550 1.00 90.25 71 GLU A O 1
ATOM 546 N N . TRP A 1 72 ? 16.843 -7.366 -25.150 1.00 87.62 72 TRP A N 1
ATOM 547 C CA . TRP A 1 72 ? 16.261 -6.697 -23.985 1.00 87.62 72 TRP A CA 1
ATOM 548 C C . TRP A 1 72 ? 17.207 -5.694 -23.308 1.00 87.62 72 TRP A C 1
ATOM 550 O O . TRP A 1 72 ? 16.727 -4.708 -22.754 1.00 87.62 72 TRP A O 1
ATOM 560 N N . LEU A 1 73 ? 18.533 -5.880 -23.381 1.00 90.31 73 LEU A N 1
ATOM 561 C CA . LEU A 1 73 ? 19.511 -5.043 -22.662 1.00 90.31 73 LEU A CA 1
ATOM 562 C C . LEU A 1 73 ? 19.326 -3.524 -22.849 1.00 90.31 73 LEU A C 1
ATOM 564 O O . LEU A 1 73 ? 19.372 -2.816 -21.845 1.00 90.31 73 LEU A O 1
ATOM 568 N N . PRO A 1 74 ? 19.060 -2.990 -24.060 1.00 93.81 74 PRO A N 1
ATOM 569 C CA . PRO A 1 74 ? 18.818 -1.555 -24.236 1.00 93.81 74 PRO A CA 1
ATOM 570 C C . PRO A 1 74 ? 17.605 -1.023 -23.456 1.00 93.81 74 PRO A C 1
ATOM 572 O O . PRO A 1 74 ? 17.533 0.169 -23.176 1.00 93.81 74 PRO A O 1
ATOM 575 N N . HIS A 1 75 ? 16.659 -1.895 -23.099 1.00 88.69 75 HIS A N 1
ATOM 576 C CA . HIS A 1 75 ? 15.439 -1.557 -22.367 1.00 88.69 75 HIS A CA 1
ATOM 577 C C . HIS A 1 75 ? 15.585 -1.747 -20.851 1.00 88.69 75 HIS A C 1
ATOM 579 O O . HIS A 1 75 ? 14.729 -1.276 -20.105 1.00 88.69 75 HIS A O 1
ATOM 585 N N . GLN A 1 76 ? 16.650 -2.410 -20.382 1.00 91.94 76 GLN A N 1
ATOM 586 C CA . GLN A 1 76 ? 16.836 -2.788 -18.977 1.00 91.94 76 GLN A CA 1
ATOM 587 C C . GLN A 1 76 ? 16.585 -1.624 -18.015 1.00 91.94 76 GLN A C 1
ATOM 589 O O . GLN A 1 76 ? 15.833 -1.778 -17.052 1.00 91.94 76 GLN A O 1
ATOM 594 N N . GLN A 1 77 ? 17.187 -0.464 -18.293 1.00 91.12 77 GLN A N 1
ATOM 595 C CA . GLN A 1 77 ? 17.101 0.693 -17.407 1.00 91.12 77 GLN A CA 1
ATOM 596 C C . GLN A 1 77 ? 15.663 1.203 -17.267 1.00 91.12 77 GLN A C 1
ATOM 598 O O . GLN A 1 77 ? 15.203 1.413 -16.154 1.00 91.12 77 GLN A O 1
ATOM 603 N N . GLN A 1 78 ? 14.920 1.309 -18.373 1.00 91.44 78 GLN A N 1
ATOM 604 C CA . GLN A 1 78 ? 13.531 1.777 -18.353 1.00 91.44 78 GLN A CA 1
ATOM 605 C C . GLN A 1 78 ? 12.648 0.895 -17.459 1.00 91.44 78 GLN A C 1
ATOM 607 O O . GLN A 1 78 ? 11.809 1.398 -16.716 1.00 91.44 78 GLN A O 1
ATOM 612 N N . TYR A 1 79 ? 12.816 -0.426 -17.533 1.00 89.06 79 TYR A N 1
ATOM 613 C CA . TYR A 1 79 ? 12.043 -1.350 -16.704 1.00 89.06 79 TYR A CA 1
ATOM 614 C C . TYR A 1 79 ? 12.473 -1.285 -15.240 1.00 89.06 79 TYR A C 1
ATOM 616 O O . TYR A 1 79 ? 11.616 -1.296 -14.358 1.00 89.06 79 TYR A O 1
ATOM 624 N N . LEU A 1 80 ? 13.779 -1.188 -14.983 1.00 91.75 80 LEU A N 1
ATOM 625 C CA . LEU A 1 80 ? 14.301 -1.028 -13.632 1.00 91.75 80 LEU A CA 1
ATOM 626 C C . LEU A 1 80 ? 13.759 0.246 -12.976 1.00 91.75 80 LEU A C 1
ATOM 628 O O . LEU A 1 80 ? 13.291 0.182 -11.844 1.00 91.75 80 LEU A O 1
ATOM 632 N N . ASP A 1 81 ? 13.744 1.366 -13.696 1.00 88.94 81 ASP A N 1
ATOM 633 C CA . ASP A 1 81 ? 13.212 2.634 -13.195 1.00 88.94 81 ASP A CA 1
ATOM 634 C C . ASP A 1 81 ? 11.731 2.502 -12.813 1.00 88.94 81 ASP A C 1
ATOM 636 O O . ASP A 1 81 ? 11.330 2.927 -11.731 1.00 88.94 81 ASP A O 1
ATOM 640 N N . VAL A 1 82 ? 10.915 1.849 -13.651 1.00 87.69 82 VAL A N 1
ATOM 641 C CA . VAL A 1 82 ? 9.491 1.603 -13.357 1.00 87.69 82 VAL A CA 1
ATOM 642 C C . VAL A 1 82 ? 9.307 0.745 -12.104 1.00 87.69 82 VAL A C 1
ATOM 644 O O . VAL A 1 82 ? 8.425 1.038 -11.298 1.00 87.69 82 VAL A O 1
ATOM 647 N N . LEU A 1 83 ? 10.129 -0.293 -11.923 1.00 87.56 83 LEU A N 1
ATOM 648 C CA . LEU A 1 83 ? 10.086 -1.139 -10.729 1.00 87.56 83 LEU A CA 1
ATOM 649 C C . LEU A 1 83 ? 10.493 -0.352 -9.477 1.00 87.56 83 LEU A C 1
ATOM 651 O O . LEU A 1 83 ? 9.795 -0.397 -8.469 1.00 87.56 83 LEU A O 1
ATOM 655 N N . LEU A 1 84 ? 11.577 0.424 -9.554 1.00 86.94 84 LEU A N 1
ATOM 656 C CA . LEU A 1 84 ? 12.075 1.220 -8.431 1.00 86.94 84 LEU A CA 1
ATOM 657 C C . LEU A 1 84 ? 11.105 2.336 -8.026 1.00 86.94 84 LEU A C 1
ATOM 659 O O . LEU A 1 84 ? 10.953 2.609 -6.837 1.00 86.94 84 LEU A O 1
ATOM 663 N N . VAL A 1 85 ? 10.395 2.949 -8.978 1.00 84.31 85 VAL A N 1
ATOM 664 C CA . VAL A 1 85 ? 9.363 3.960 -8.687 1.00 84.31 85 VAL A CA 1
ATOM 665 C C . VAL A 1 85 ? 8.229 3.393 -7.821 1.00 84.31 85 VAL A C 1
ATOM 667 O O . VAL A 1 85 ? 7.624 4.142 -7.059 1.00 84.31 85 VAL A O 1
ATOM 670 N N . GLN A 1 86 ? 7.953 2.086 -7.882 1.00 80.31 86 GLN A N 1
ATOM 671 C CA . GLN A 1 86 ? 6.913 1.436 -7.070 1.00 80.31 86 GLN A CA 1
ATOM 672 C C . GLN A 1 86 ? 7.355 1.122 -5.627 1.00 80.31 86 GLN A C 1
ATOM 674 O O . GLN A 1 86 ? 6.518 0.821 -4.767 1.00 80.31 86 GLN A O 1
ATOM 679 N N . GLU A 1 87 ? 8.656 1.202 -5.333 1.00 86.06 87 GLU A N 1
ATOM 680 C CA . GLU A 1 87 ? 9.189 0.981 -3.983 1.00 86.06 87 GLU A CA 1
ATOM 681 C C . GLU A 1 87 ? 8.949 2.179 -3.052 1.00 86.06 87 GLU A C 1
ATOM 683 O O . GLU A 1 87 ? 8.883 2.021 -1.830 1.00 86.06 87 GLU A O 1
ATOM 688 N N . ALA A 1 88 ? 8.749 3.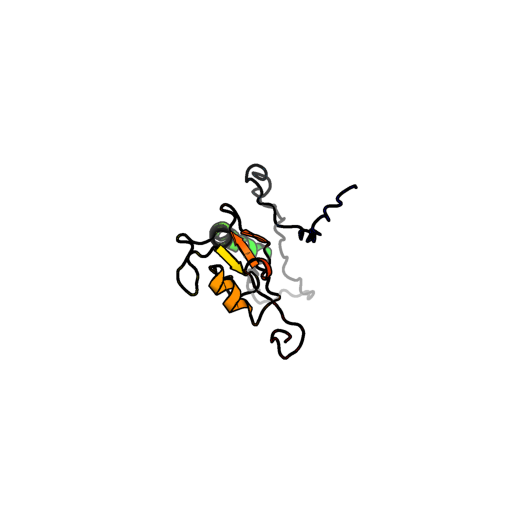371 -3.618 1.00 87.94 88 ALA A N 1
ATOM 689 C CA . ALA A 1 88 ? 8.373 4.581 -2.898 1.00 87.94 88 ALA A CA 1
ATOM 690 C C . ALA A 1 88 ? 6.886 4.921 -3.125 1.00 87.94 88 ALA A C 1
ATOM 692 O O . ALA A 1 88 ? 6.307 4.564 -4.152 1.00 87.94 88 ALA A O 1
ATOM 693 N N . PRO A 1 89 ? 6.224 5.608 -2.179 1.00 88.25 89 PRO A N 1
ATOM 694 C CA . PRO A 1 89 ? 4.902 6.156 -2.436 1.00 88.25 89 PRO A CA 1
ATOM 695 C C . PRO A 1 89 ? 4.983 7.225 -3.544 1.00 88.25 89 PRO A C 1
ATOM 697 O O . PRO A 1 89 ? 5.965 7.968 -3.591 1.00 88.25 89 PRO A O 1
ATOM 700 N N . PRO A 1 90 ? 3.957 7.358 -4.406 1.00 86.75 90 PRO A N 1
ATOM 701 C CA . PRO A 1 90 ? 3.855 8.491 -5.314 1.00 86.75 90 PRO A CA 1
ATOM 702 C C . PRO A 1 90 ? 3.800 9.802 -4.529 1.00 86.75 90 PRO A C 1
ATOM 704 O O . PRO A 1 90 ? 3.291 9.842 -3.409 1.00 86.75 90 PRO A O 1
ATOM 707 N N . GLU A 1 91 ? 4.260 10.882 -5.154 1.00 87.56 91 GLU A N 1
ATOM 708 C CA . GLU A 1 91 ? 4.072 12.244 -4.662 1.00 87.56 91 GLU A CA 1
ATOM 709 C C . GLU A 1 91 ? 3.000 12.945 -5.522 1.00 87.56 91 GLU A C 1
ATOM 711 O O . GLU A 1 91 ? 3.206 13.107 -6.728 1.00 87.56 91 GLU A O 1
ATOM 716 N N . PRO A 1 92 ? 1.841 13.342 -4.954 1.00 90.12 92 PRO A N 1
ATOM 717 C CA . PRO A 1 92 ? 1.489 13.282 -3.534 1.00 90.12 92 PRO A CA 1
ATOM 718 C C . PRO A 1 92 ? 1.082 11.877 -3.058 1.00 90.12 92 PRO A C 1
ATOM 720 O O . PRO A 1 92 ? 0.336 11.156 -3.732 1.00 90.12 92 PRO A O 1
ATOM 723 N N . ARG A 1 93 ? 1.493 11.539 -1.829 1.00 92.44 93 ARG A N 1
ATOM 724 C CA . ARG A 1 93 ? 1.148 10.283 -1.144 1.00 92.44 93 ARG A CA 1
ATOM 725 C C . ARG A 1 93 ? -0.321 10.270 -0.727 1.00 92.44 93 ARG A C 1
ATOM 727 O O . ARG A 1 93 ? -0.683 10.608 0.399 1.00 92.44 93 ARG A O 1
ATOM 734 N N . SER A 1 94 ? -1.177 9.881 -1.661 1.00 96.12 94 SER A N 1
ATOM 735 C CA . SER A 1 94 ? -2.628 9.908 -1.498 1.00 96.12 94 SER A CA 1
ATOM 736 C C . SER A 1 94 ? -3.209 8.512 -1.303 1.00 96.12 94 SER A C 1
ATOM 738 O O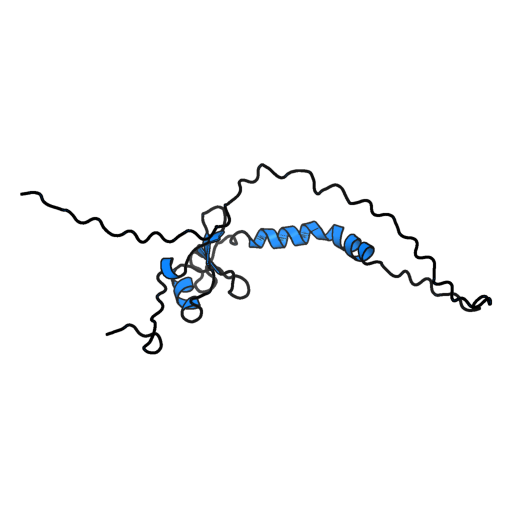 . SER A 1 94 ? -2.799 7.532 -1.920 1.00 96.12 94 SER A O 1
ATOM 740 N N . CYS A 1 95 ? -4.189 8.413 -0.414 1.00 97.19 95 CYS A N 1
ATOM 741 C CA . CYS A 1 95 ? -4.973 7.209 -0.227 1.00 97.19 95 CYS A CA 1
ATOM 742 C C . CYS A 1 95 ? -5.848 6.965 -1.461 1.00 97.19 95 CYS A C 1
ATOM 744 O O . CYS A 1 95 ? -6.657 7.819 -1.820 1.00 97.19 95 CYS A O 1
ATOM 746 N N . ASN A 1 96 ? -5.785 5.758 -2.027 1.00 96.06 96 ASN A N 1
ATOM 747 C CA . ASN A 1 96 ? -6.556 5.369 -3.213 1.00 96.06 96 ASN A CA 1
ATOM 748 C C . ASN A 1 96 ? -8.084 5.385 -3.017 1.00 96.06 96 ASN A C 1
ATOM 750 O O . ASN A 1 96 ? -8.818 5.295 -3.994 1.00 96.06 96 ASN A O 1
ATOM 754 N N . VAL A 1 97 ? -8.569 5.467 -1.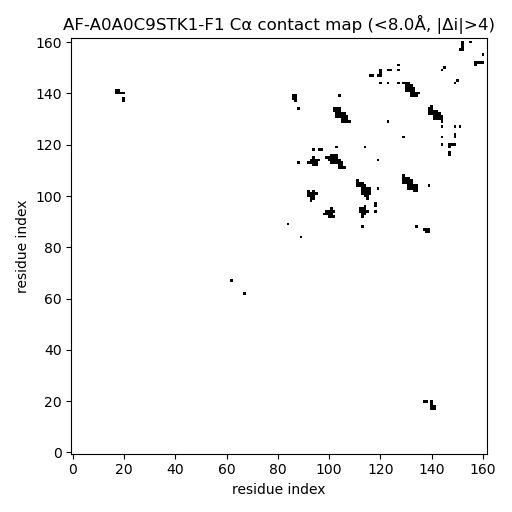773 1.00 97.19 97 VAL A N 1
ATOM 755 C CA . VAL A 1 97 ? -10.004 5.440 -1.447 1.00 97.19 97 VAL A CA 1
ATOM 756 C C . VAL A 1 97 ? -10.556 6.842 -1.194 1.00 97.19 97 VAL A C 1
ATOM 758 O O . VAL A 1 97 ? -11.596 7.195 -1.736 1.00 97.19 97 VAL A O 1
ATOM 761 N N . CYS A 1 98 ? -9.890 7.640 -0.353 1.00 97.44 98 CYS A N 1
ATOM 762 C CA . CYS A 1 98 ? -10.413 8.934 0.101 1.00 97.44 98 CYS A CA 1
ATOM 763 C C . CYS A 1 98 ? -9.546 10.144 -0.271 1.00 97.44 98 CYS A C 1
ATOM 765 O O . CYS A 1 98 ? -9.917 11.266 0.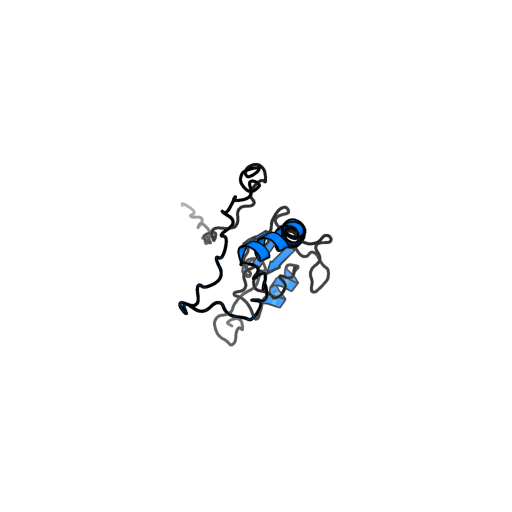057 1.00 97.44 98 CYS A O 1
ATOM 767 N N . GLY A 1 99 ? -8.378 9.938 -0.887 1.00 96.62 99 GLY A N 1
ATOM 768 C CA . GLY A 1 99 ? -7.437 11.010 -1.228 1.00 96.62 99 GLY A CA 1
ATOM 769 C C . GLY A 1 99 ? -6.665 11.617 -0.047 1.00 96.62 99 GLY A C 1
ATOM 770 O O . GLY A 1 99 ? -5.847 12.503 -0.267 1.00 96.62 99 GLY A O 1
ATOM 771 N N . GLY A 1 100 ? -6.890 11.157 1.192 1.00 95.94 100 GLY A N 1
ATOM 772 C CA . GLY A 1 100 ? -6.123 11.579 2.376 1.00 95.94 100 GLY A CA 1
ATOM 773 C C . GLY A 1 100 ? -4.683 11.043 2.397 1.00 95.94 100 GLY A C 1
ATOM 774 O O . GLY A 1 100 ? -4.229 10.462 1.419 1.00 95.94 100 GLY A O 1
ATOM 775 N N . ASP A 1 101 ? -3.968 11.174 3.519 1.00 95.19 101 ASP A N 1
ATOM 776 C CA . ASP A 1 101 ? -2.563 10.728 3.621 1.00 95.19 101 ASP A CA 1
ATOM 777 C C . ASP A 1 101 ? -2.420 9.191 3.552 1.00 95.19 101 ASP A C 1
ATOM 779 O O . ASP A 1 101 ? -2.853 8.460 4.450 1.00 95.19 101 ASP A O 1
ATOM 783 N N . GLY A 1 102 ? -1.829 8.696 2.462 1.00 96.31 102 GLY A N 1
ATOM 784 C CA . GLY A 1 102 ? -1.647 7.274 2.159 1.00 96.31 102 GLY A CA 1
ATOM 785 C C . GLY A 1 102 ? -0.419 6.661 2.838 1.00 96.31 102 GLY A C 1
ATOM 786 O O . GLY A 1 102 ? 0.588 6.409 2.189 1.00 96.31 102 GLY A O 1
ATOM 787 N N . VAL A 1 103 ? -0.479 6.418 4.146 1.00 96.50 103 VAL A N 1
ATOM 788 C CA . VAL A 1 103 ? 0.662 5.920 4.949 1.00 96.50 103 VAL A CA 1
ATOM 789 C C . VAL A 1 103 ? 0.901 4.405 4.901 1.00 96.50 103 VAL A C 1
ATOM 791 O O . VAL A 1 103 ? 2.000 3.968 5.244 1.00 96.50 103 VAL A O 1
ATOM 794 N N . TYR A 1 104 ? -0.087 3.602 4.504 1.00 97.25 104 TYR A N 1
ATOM 795 C CA . TYR A 1 104 ? 0.012 2.139 4.469 1.00 97.25 104 TYR A CA 1
ATOM 796 C C . TYR A 1 104 ? -0.059 1.604 3.043 1.00 97.25 104 TYR A C 1
ATOM 798 O O . TYR A 1 104 ? -0.958 1.981 2.302 1.00 97.25 104 TYR A O 1
ATOM 806 N N . LYS A 1 105 ? 0.826 0.671 2.696 1.00 96.25 105 LYS A N 1
ATOM 807 C CA . LYS A 1 105 ? 0.778 -0.135 1.469 1.00 96.25 105 LYS A CA 1
ATOM 808 C C . LYS A 1 105 ? 0.361 -1.558 1.827 1.00 96.25 105 LYS A C 1
ATOM 810 O O . LYS A 1 105 ? 0.790 -2.071 2.858 1.00 96.25 105 LYS A O 1
ATOM 815 N N . CYS A 1 106 ? -0.448 -2.212 1.001 1.00 96.12 106 CYS A N 1
ATOM 816 C CA . CYS A 1 106 ? -0.708 -3.647 1.141 1.00 96.12 106 CYS A CA 1
ATOM 817 C C . CYS A 1 106 ? -0.049 -4.414 -0.004 1.00 96.12 106 CYS A C 1
ATOM 819 O O . CYS A 1 106 ? -0.303 -4.104 -1.163 1.00 96.12 106 CYS A O 1
ATOM 821 N N . SER A 1 107 ? 0.769 -5.417 0.319 1.00 93.38 107 SER A N 1
ATOM 822 C CA . SER A 1 107 ? 1.491 -6.219 -0.681 1.00 93.38 107 SER A CA 1
ATOM 823 C C . SER A 1 107 ? 0.615 -7.284 -1.345 1.00 93.38 107 SER A C 1
ATOM 825 O O . SER A 1 107 ? 0.918 -7.707 -2.456 1.00 93.38 107 SER A O 1
ATOM 827 N N . ASP A 1 108 ? -0.472 -7.687 -0.684 1.00 96.06 108 ASP A N 1
ATOM 828 C CA . ASP A 1 108 ? -1.359 -8.760 -1.154 1.00 96.06 108 ASP A CA 1
ATOM 829 C C . ASP A 1 108 ? -2.585 -8.228 -1.917 1.00 96.06 108 ASP A C 1
ATOM 831 O O . ASP A 1 108 ? -3.213 -8.948 -2.694 1.00 96.06 108 ASP A O 1
ATOM 835 N N . CYS A 1 109 ? -2.935 -6.951 -1.730 1.00 95.69 109 CYS A N 1
ATOM 836 C CA . CYS A 1 109 ? -3.976 -6.303 -2.521 1.00 95.69 109 CYS A CA 1
ATOM 837 C C . CYS A 1 109 ? -3.521 -6.122 -3.973 1.00 95.69 109 CYS A C 1
ATOM 839 O O . CYS A 1 109 ? -2.381 -5.740 -4.251 1.00 95.69 109 CYS A O 1
ATOM 841 N N . PHE A 1 110 ? -4.452 -6.321 -4.908 1.00 92.75 110 PHE A N 1
ATOM 842 C CA . PHE A 1 110 ? -4.197 -6.078 -6.323 1.00 92.75 110 PHE A CA 1
ATOM 843 C C . PHE A 1 110 ? -3.698 -4.646 -6.554 1.00 92.75 110 PHE A C 1
ATOM 845 O O . PHE A 1 110 ? -4.278 -3.701 -6.023 1.00 92.75 110 PHE A O 1
ATOM 852 N N . ALA A 1 111 ? -2.643 -4.503 -7.361 1.00 89.56 111 ALA A N 1
ATOM 853 C CA . ALA A 1 111 ? -1.977 -3.235 -7.678 1.00 89.56 111 ALA A CA 1
ATOM 854 C C . ALA A 1 111 ? -1.347 -2.484 -6.483 1.00 89.56 111 ALA A C 1
ATOM 856 O O . ALA A 1 111 ? -0.990 -1.320 -6.632 1.00 89.56 111 ALA A O 1
ATOM 857 N N . GLN A 1 112 ? -1.187 -3.136 -5.324 1.00 92.62 112 GLN A N 1
ATOM 858 C CA . GLN A 1 112 ? -0.506 -2.595 -4.137 1.00 92.62 112 GLN A CA 1
ATOM 859 C C . GLN A 1 112 ? -0.913 -1.151 -3.752 1.00 92.62 112 GLN A C 1
ATOM 861 O O . GLN A 1 112 ? -0.064 -0.261 -3.662 1.00 92.62 112 GLN A O 1
ATOM 866 N N . PRO A 1 113 ? -2.211 -0.886 -3.520 1.00 93.88 113 PRO A N 1
ATOM 867 C CA . PRO A 1 113 ? -2.715 0.452 -3.228 1.00 93.88 113 PRO A CA 1
ATOM 868 C C . PRO A 1 113 ? -2.183 1.019 -1.907 1.00 93.88 113 PRO A C 1
ATOM 870 O O . PRO A 1 113 ? -1.852 0.288 -0.965 1.00 93.88 113 PRO A O 1
ATOM 873 N N . LEU A 1 114 ? -2.203 2.350 -1.827 1.00 96.12 114 LEU A N 1
ATOM 874 C CA . LEU A 1 114 ? -1.967 3.118 -0.618 1.00 96.12 114 LEU A CA 1
ATOM 875 C C . LEU A 1 114 ? -3.260 3.460 0.119 1.00 96.12 114 LEU A C 1
ATOM 877 O O . LEU A 1 114 ? -4.284 3.862 -0.443 1.00 96.12 114 LEU A O 1
ATOM 881 N N . PHE A 1 115 ? -3.181 3.379 1.438 1.00 97.75 115 PHE A N 1
ATOM 882 C CA . PHE A 1 115 ? -4.286 3.615 2.344 1.00 97.75 115 PHE A CA 1
ATOM 883 C C . PHE A 1 115 ? -3.884 4.545 3.482 1.00 97.75 115 PHE A C 1
ATOM 885 O O . PHE A 1 115 ? -2.813 4.415 4.074 1.00 97.75 115 PHE A O 1
ATOM 892 N N . CYS A 1 116 ? -4.794 5.438 3.860 1.00 97.81 116 CYS A N 1
ATOM 893 C CA . CYS A 1 116 ? -4.757 6.024 5.194 1.00 97.81 116 CYS A CA 1
ATOM 894 C C . CYS A 1 116 ? -5.164 4.968 6.238 1.00 97.81 116 CYS A C 1
ATOM 896 O O . CYS A 1 116 ? -5.724 3.925 5.895 1.00 97.81 116 CYS A O 1
ATOM 898 N N . THR A 1 117 ? -4.930 5.229 7.525 1.00 97.69 117 THR A N 1
ATOM 899 C CA . THR A 1 117 ? -5.213 4.269 8.611 1.00 97.69 117 THR A CA 1
ATOM 900 C C . THR A 1 117 ? -6.657 3.747 8.600 1.00 97.69 117 THR A C 1
ATOM 902 O O . THR A 1 117 ? -6.885 2.545 8.743 1.00 97.69 117 THR A O 1
ATOM 905 N N . SER A 1 118 ? -7.647 4.626 8.405 1.00 97.94 118 SER A N 1
ATOM 906 C CA . SER A 1 118 ? -9.067 4.252 8.434 1.00 97.94 118 SER A CA 1
ATOM 907 C C . SER A 1 118 ? -9.470 3.407 7.226 1.00 97.94 118 SER A C 1
ATOM 909 O O . SER A 1 118 ? -10.100 2.362 7.404 1.00 97.94 118 SER A O 1
ATOM 911 N N . CYS A 1 119 ? -9.074 3.819 6.019 1.00 98.19 119 CYS A N 1
ATOM 912 C CA . CYS A 1 119 ? -9.328 3.059 4.799 1.00 98.19 119 CYS A CA 1
ATOM 913 C C . CYS A 1 119 ? -8.587 1.720 4.819 1.00 98.19 119 CYS A C 1
ATOM 915 O O . CYS A 1 119 ? -9.177 0.715 4.440 1.00 98.19 119 CYS A O 1
ATOM 917 N N . CYS A 1 120 ? -7.356 1.676 5.341 1.00 98.06 120 CYS A N 1
ATOM 918 C CA . CYS A 1 120 ? -6.600 0.436 5.506 1.00 98.06 120 CYS A CA 1
ATOM 919 C C . CYS A 1 120 ? -7.400 -0.556 6.355 1.00 98.06 120 CYS A C 1
ATOM 921 O O . CYS A 1 120 ? -7.683 -1.664 5.913 1.00 98.06 120 CYS A O 1
ATOM 923 N N . ARG A 1 121 ? -7.873 -0.139 7.533 1.00 97.81 121 ARG A N 1
ATOM 924 C CA . ARG A 1 121 ? -8.699 -1.001 8.387 1.00 97.81 121 ARG A CA 1
ATOM 925 C C . ARG A 1 121 ? -9.969 -1.482 7.680 1.00 97.81 121 ARG A C 1
ATOM 927 O O . ARG A 1 121 ? -10.289 -2.660 7.765 1.00 97.81 121 ARG A O 1
ATOM 934 N N . GLN A 1 122 ? -10.697 -0.586 7.012 1.00 97.31 122 GLN A N 1
ATOM 935 C CA . GLN A 1 122 ? -11.977 -0.912 6.368 1.00 97.31 122 GLN A CA 1
ATOM 936 C C . GLN A 1 122 ? -11.819 -1.891 5.199 1.00 97.31 122 GLN A C 1
ATOM 938 O O . GLN A 1 122 ? -12.566 -2.861 5.118 1.00 97.31 122 GLN A O 1
ATOM 943 N N . GLN A 1 123 ? -10.836 -1.664 4.324 1.00 97.38 123 GLN A N 1
ATOM 944 C CA . GLN A 1 123 ? -10.607 -2.504 3.142 1.00 97.38 123 GLN A CA 1
ATOM 945 C C . GLN A 1 123 ? -10.147 -3.924 3.506 1.00 97.38 123 GLN A C 1
ATOM 947 O O . GLN A 1 123 ? -10.391 -4.862 2.752 1.00 97.38 123 GLN A O 1
ATOM 952 N N . HIS A 1 124 ? -9.537 -4.104 4.681 1.00 97.38 124 HIS A N 1
ATOM 953 C CA . HIS A 1 124 ? -9.017 -5.397 5.125 1.00 97.38 124 HIS A CA 1
ATOM 954 C C . HIS A 1 124 ? -9.933 -6.153 6.097 1.00 97.38 124 HIS A C 1
ATOM 956 O O . HIS A 1 124 ? -9.555 -7.231 6.545 1.00 97.38 124 HIS A O 1
ATOM 962 N N . LEU A 1 125 ? -11.145 -5.662 6.402 1.00 94.31 125 LEU A N 1
ATOM 963 C CA . LEU A 1 125 ? -12.075 -6.364 7.308 1.00 94.31 125 LEU A CA 1
ATOM 964 C C . LEU A 1 125 ? -12.370 -7.805 6.865 1.00 94.31 125 LEU A C 1
ATOM 966 O O . LEU A 1 125 ? -12.466 -8.696 7.703 1.00 94.31 125 LEU A O 1
ATOM 970 N N . LEU A 1 126 ? -12.487 -8.029 5.554 1.00 92.88 126 LEU A N 1
ATOM 971 C CA . LEU A 1 126 ? -12.726 -9.353 4.970 1.00 92.88 126 LEU A CA 1
ATOM 972 C C . LEU A 1 126 ? -11.434 -10.097 4.609 1.00 92.88 126 LEU A C 1
ATOM 974 O O . LEU A 1 126 ? -11.479 -11.286 4.317 1.00 92.88 126 LEU A O 1
ATOM 978 N N . ASN A 1 127 ? -10.291 -9.415 4.674 1.00 95.31 127 ASN A N 1
ATOM 979 C CA . ASN A 1 127 ? -8.979 -9.949 4.319 1.00 95.31 127 ASN A CA 1
ATOM 980 C C . ASN A 1 127 ? -7.968 -9.718 5.462 1.00 95.31 127 ASN A C 1
ATOM 982 O O . ASN A 1 127 ? -6.941 -9.064 5.261 1.00 95.31 127 ASN A O 1
ATOM 986 N N . PRO A 1 128 ? -8.231 -10.229 6.683 1.00 94.62 128 PRO A N 1
ATOM 987 C CA . PRO A 1 128 ? -7.458 -9.885 7.879 1.00 94.62 128 PRO A CA 1
ATOM 988 C C . PRO A 1 128 ? -6.036 -10.470 7.909 1.00 94.62 128 PRO A C 1
ATOM 990 O O . PRO A 1 128 ? -5.280 -10.180 8.834 1.00 94.62 128 PRO A O 1
ATOM 993 N N . LEU A 1 129 ? -5.686 -11.313 6.932 1.00 95.38 129 LEU A N 1
ATOM 994 C CA . LEU A 1 129 ? -4.378 -11.963 6.812 1.00 95.38 129 LEU A CA 1
ATOM 995 C C . LEU A 1 129 ? -3.459 -11.290 5.787 1.00 95.38 129 LEU A C 1
ATOM 997 O O . LEU A 1 129 ? -2.326 -11.731 5.617 1.00 95.38 129 LEU A O 1
ATOM 1001 N N . HIS A 1 130 ? -3.931 -10.240 5.111 1.00 97.12 130 HIS A N 1
ATOM 1002 C CA . HIS A 1 130 ? -3.092 -9.485 4.194 1.00 97.12 130 HIS A CA 1
ATOM 1003 C C . HIS A 1 130 ? -1.919 -8.829 4.928 1.00 97.12 130 HIS A C 1
ATOM 1005 O O . HIS A 1 130 ? -2.055 -8.269 6.021 1.00 97.12 130 HIS A O 1
ATOM 1011 N N . ARG A 1 131 ? -0.761 -8.853 4.280 1.00 96.56 131 ARG A N 1
ATOM 1012 C CA . ARG A 1 131 ? 0.471 -8.217 4.722 1.00 96.56 131 ARG A CA 1
ATOM 1013 C C . ARG A 1 131 ? 0.436 -6.747 4.341 1.00 96.56 131 ARG A C 1
ATOM 1015 O O . ARG A 1 131 ? 0.233 -6.383 3.177 1.00 96.56 131 ARG A O 1
ATOM 1022 N N . ILE A 1 132 ? 0.643 -5.901 5.342 1.00 97.50 132 ILE A N 1
ATOM 1023 C CA . ILE A 1 132 ? 0.720 -4.457 5.160 1.00 97.50 132 ILE A CA 1
ATOM 1024 C C . ILE A 1 132 ? 2.098 -3.943 5.549 1.00 97.50 132 ILE A C 1
ATOM 1026 O O . ILE A 1 132 ? 2.798 -4.523 6.378 1.00 97.50 132 ILE A O 1
ATOM 1030 N N . GLN A 1 133 ? 2.458 -2.811 4.969 1.00 97.25 133 GLN A N 1
ATOM 1031 C CA . GLN A 1 133 ? 3.669 -2.077 5.269 1.00 97.25 133 GLN A CA 1
ATOM 1032 C C . GLN A 1 133 ? 3.312 -0.620 5.550 1.00 97.25 133 GLN A C 1
ATOM 1034 O O . GLN A 1 133 ? 2.373 -0.078 4.968 1.00 97.25 133 GLN A O 1
ATOM 1039 N N . GLN A 1 134 ? 4.054 0.024 6.441 1.00 96.75 134 GLN A N 1
ATOM 1040 C CA . GLN A 1 134 ? 3.899 1.432 6.779 1.00 96.75 134 GLN A CA 1
ATOM 1041 C C . GLN A 1 134 ? 5.077 2.234 6.234 1.00 96.75 134 GLN A C 1
ATOM 1043 O O . GLN A 1 134 ? 6.233 1.821 6.350 1.00 96.75 134 GLN A O 1
ATOM 1048 N N . TRP A 1 135 ? 4.789 3.400 5.665 1.00 95.62 135 TRP A N 1
ATOM 1049 C CA . TRP A 1 135 ? 5.816 4.332 5.227 1.00 95.62 135 TRP A CA 1
ATOM 1050 C C . TRP A 1 135 ? 6.567 4.918 6.427 1.00 95.62 135 TRP A C 1
ATOM 1052 O O . TRP A 1 135 ? 5.964 5.549 7.295 1.00 95.62 135 TRP A O 1
ATOM 1062 N N . SER A 1 136 ? 7.891 4.745 6.471 1.00 92.19 136 SER A N 1
ATOM 1063 C CA . SER A 1 136 ? 8.732 5.268 7.556 1.00 92.19 136 SER A CA 1
ATOM 1064 C C . SER A 1 136 ? 9.352 6.640 7.257 1.00 92.19 136 SER A C 1
ATOM 1066 O O . SER A 1 136 ? 10.228 7.078 8.000 1.00 92.19 136 SER A O 1
ATOM 1068 N N . GLY A 1 137 ? 9.001 7.271 6.131 1.00 90.75 137 GLY A N 1
ATOM 1069 C CA . GLY A 1 137 ? 9.661 8.478 5.615 1.00 90.75 137 GLY A CA 1
ATOM 1070 C 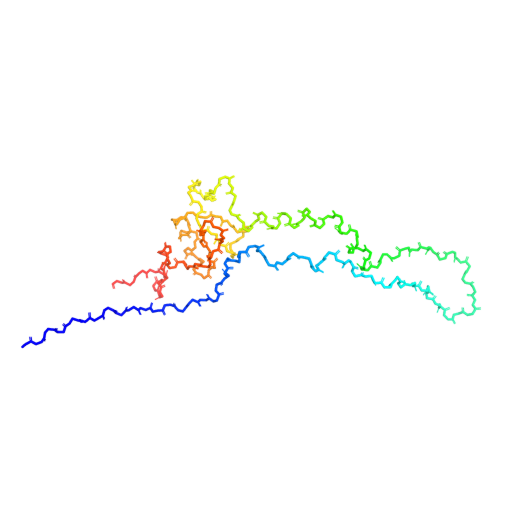C . GLY A 1 137 ? 10.792 8.209 4.615 1.00 90.75 137 GLY A C 1
ATOM 1071 O O . GLY A 1 137 ? 11.158 9.111 3.873 1.00 90.75 137 GLY A O 1
ATOM 1072 N N . LYS A 1 138 ? 11.325 6.981 4.579 1.00 88.88 138 LYS A N 1
ATOM 1073 C CA . LYS A 1 138 ? 12.404 6.568 3.661 1.00 88.88 138 LYS A CA 1
ATOM 1074 C C . LYS A 1 138 ? 12.077 5.295 2.887 1.00 88.88 138 LYS A C 1
ATOM 1076 O O . LYS A 1 138 ? 12.376 5.212 1.706 1.00 88.88 138 LYS A O 1
ATOM 1081 N N . CYS A 1 139 ? 11.508 4.299 3.565 1.00 91.00 139 CYS A N 1
ATOM 1082 C CA . CYS A 1 139 ? 11.131 3.029 2.960 1.00 91.00 139 CYS A CA 1
ATOM 1083 C C . CYS A 1 139 ? 9.836 2.493 3.597 1.00 91.00 139 CYS A C 1
ATOM 1085 O O . CYS A 1 139 ? 9.414 2.963 4.662 1.00 91.00 139 CYS A O 1
ATOM 1087 N N . PHE A 1 140 ? 9.191 1.523 2.947 1.00 93.00 140 PHE A N 1
ATOM 1088 C CA . PHE A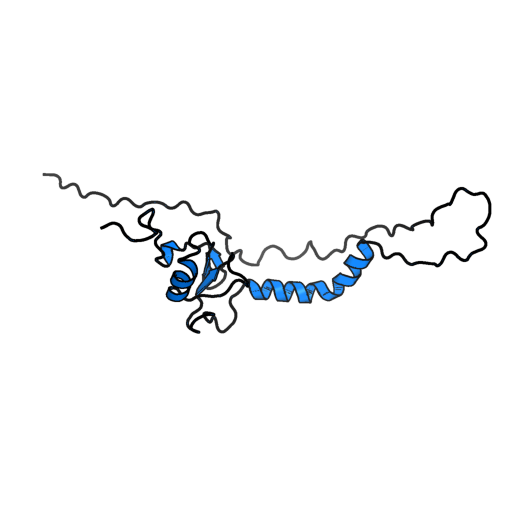 1 140 ? 8.081 0.778 3.539 1.00 93.00 140 PHE A CA 1
ATOM 1089 C C . PHE A 1 140 ? 8.614 -0.302 4.481 1.00 93.00 140 PHE A C 1
ATOM 1091 O O . PHE A 1 140 ? 9.423 -1.138 4.086 1.00 93.00 140 PHE A O 1
ATOM 1098 N N . LYS A 1 141 ? 8.143 -0.293 5.730 1.00 94.38 141 LYS A N 1
ATOM 1099 C CA . LYS A 1 141 ? 8.478 -1.305 6.739 1.00 94.38 141 LYS A CA 1
ATOM 1100 C C . LYS A 1 141 ? 7.274 -2.174 7.033 1.00 94.38 141 LYS A C 1
ATOM 1102 O O . LYS A 1 141 ? 6.156 -1.664 7.077 1.00 94.38 141 LYS A O 1
ATOM 1107 N N . ASP A 1 142 ? 7.506 -3.454 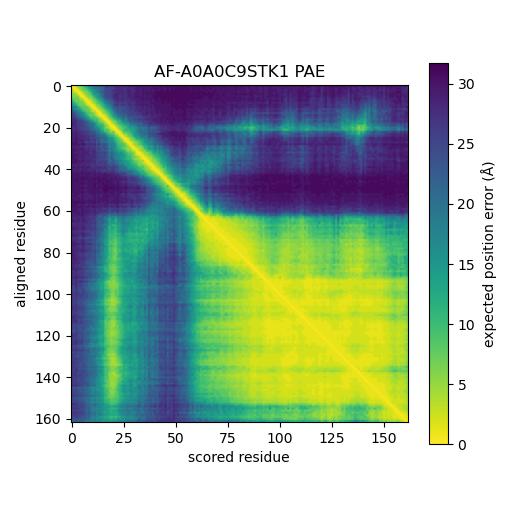7.285 1.00 95.81 142 ASP A N 1
ATOM 1108 C CA . ASP A 1 142 ? 6.444 -4.380 7.668 1.00 95.81 142 ASP A CA 1
ATOM 1109 C C . ASP A 1 142 ? 5.652 -3.853 8.870 1.00 95.81 142 ASP A C 1
ATOM 1111 O O . ASP A 1 142 ? 6.199 -3.301 9.828 1.00 95.81 142 ASP A O 1
ATOM 1115 N N . SER A 1 143 ? 4.336 -4.001 8.789 1.00 96.56 143 SER A N 1
ATOM 1116 C CA . SER A 1 143 ? 3.389 -3.584 9.812 1.00 96.56 143 SER A CA 1
ATOM 1117 C C . SER A 1 143 ? 2.292 -4.639 9.949 1.00 96.56 143 SER A C 1
ATOM 1119 O O . SER A 1 143 ? 2.271 -5.648 9.242 1.00 96.56 143 SER A O 1
ATOM 1121 N N . ALA A 1 144 ? 1.375 -4.429 10.885 1.00 95.56 144 ALA A N 1
ATOM 1122 C CA . ALA A 1 144 ? 0.312 -5.376 11.178 1.00 95.56 144 ALA A CA 1
ATOM 1123 C C . ALA A 1 144 ? -1.050 -4.691 11.149 1.00 95.56 144 ALA A C 1
ATOM 1125 O O . ALA A 1 144 ? -1.216 -3.577 11.649 1.00 95.56 144 ALA A O 1
ATOM 1126 N N . LEU A 1 145 ? -2.059 -5.395 10.632 1.00 97.62 145 LEU A N 1
ATOM 1127 C CA . LEU A 1 145 ? -3.435 -4.898 10.606 1.00 97.62 145 LEU A CA 1
ATOM 1128 C C . LEU A 1 145 ? -3.980 -4.604 12.020 1.00 97.62 145 LEU A C 1
ATOM 1130 O O . LEU A 1 145 ? -4.792 -3.697 12.206 1.00 97.62 145 LEU A O 1
ATOM 1134 N N . SER A 1 146 ? -3.476 -5.298 13.042 1.00 96.19 146 SER A N 1
ATOM 1135 C CA . SER A 1 146 ? -3.780 -5.004 14.446 1.00 96.19 146 SER A CA 1
ATOM 1136 C C . SER A 1 146 ? -3.332 -3.602 14.880 1.00 96.19 146 SER A C 1
ATOM 1138 O O . SER A 1 146 ? -4.040 -2.959 15.655 1.00 96.19 146 SER A O 1
ATOM 1140 N N . LEU A 1 147 ? -2.218 -3.083 14.343 1.00 96.25 147 LEU A N 1
ATOM 1141 C CA . LEU A 1 147 ? -1.708 -1.739 14.649 1.00 96.25 147 LEU A CA 1
ATOM 1142 C C . LEU A 1 147 ? -2.579 -0.631 14.045 1.00 96.25 147 LEU A C 1
ATOM 1144 O O . LEU A 1 147 ? -2.686 0.445 14.627 1.00 96.25 147 LEU A O 1
ATOM 1148 N N . VAL A 1 148 ? -3.274 -0.901 12.933 1.00 96.31 148 VAL A N 1
ATOM 1149 C CA . VAL A 1 148 ? -4.304 0.012 12.390 1.00 96.31 148 VAL A CA 1
ATOM 1150 C C . VAL A 1 148 ? -5.675 -0.175 13.054 1.00 96.31 148 VAL A C 1
ATOM 1152 O O . VAL A 1 148 ? -6.663 0.455 12.668 1.00 96.31 148 VAL A O 1
ATOM 1155 N N . GLY A 1 149 ? -5.749 -1.030 14.078 1.00 96.19 149 GLY 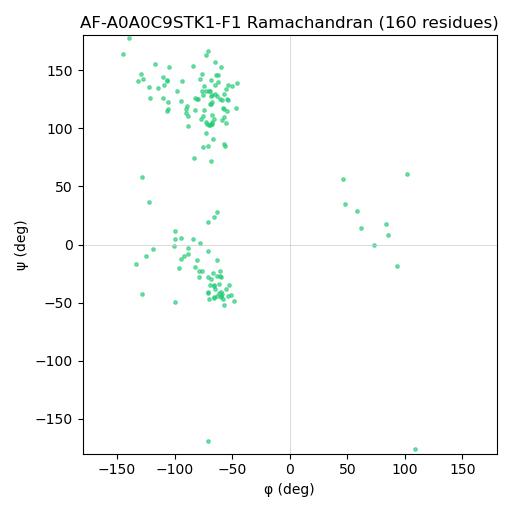A N 1
ATOM 1156 C CA . GLY A 1 149 ? -6.944 -1.275 14.875 1.00 96.19 149 GLY A CA 1
ATOM 1157 C C . GLY A 1 149 ? -7.920 -2.280 14.265 1.00 96.19 149 GLY A C 1
ATOM 1158 O O . GLY A 1 149 ? -9.085 -2.291 14.666 1.00 96.19 149 GLY A O 1
ATOM 1159 N N . LEU A 1 150 ? -7.491 -3.103 13.303 1.00 96.12 150 LEU A N 1
ATOM 1160 C CA . LEU A 1 150 ? -8.291 -4.237 12.849 1.00 96.12 150 LEU A CA 1
ATOM 1161 C C . LEU A 1 150 ? -8.328 -5.304 13.947 1.00 96.12 150 LEU A C 1
ATOM 1163 O O . LEU A 1 150 ? -7.299 -5.682 14.506 1.00 96.12 150 LEU A O 1
ATOM 1167 N N . LYS A 1 151 ? -9.529 -5.797 14.247 1.00 94.19 151 LYS A N 1
ATOM 1168 C CA . LYS A 1 151 ? -9.764 -6.873 15.210 1.00 94.19 151 LYS A CA 1
ATOM 1169 C C . LYS A 1 151 ? -10.486 -8.008 14.504 1.00 94.19 151 LYS A C 1
ATOM 1171 O O . LYS A 1 151 ? -11.438 -7.762 13.770 1.00 94.19 151 LYS A O 1
ATOM 1176 N N . VAL A 1 152 ? -10.036 -9.233 14.749 1.00 92.38 152 VAL A N 1
ATOM 1177 C CA . VAL A 1 152 ? -10.688 -10.450 14.263 1.00 92.38 152 VAL A CA 1
ATOM 1178 C C . VAL A 1 152 ? -11.391 -11.100 15.443 1.00 92.38 152 VAL A C 1
ATOM 1180 O O . VAL A 1 152 ? -10.755 -11.409 16.451 1.00 92.38 152 VAL A O 1
ATOM 1183 N N . HIS A 1 153 ? -12.700 -11.298 15.327 1.00 91.50 153 HIS A N 1
ATOM 1184 C CA . HIS A 1 153 ? -13.478 -12.024 16.322 1.00 91.50 153 HIS A CA 1
ATOM 1185 C C . HIS A 1 153 ? -13.593 -13.492 15.907 1.00 91.50 153 HIS A C 1
ATOM 1187 O O . HIS A 1 153 ? -14.034 -13.805 14.801 1.00 91.50 153 HIS A O 1
ATOM 1193 N N . LEU A 1 154 ? -13.158 -14.391 16.790 1.00 89.44 154 LEU A N 1
ATOM 1194 C CA . LEU A 1 154 ? -13.187 -15.832 16.558 1.00 89.44 154 LEU A CA 1
ATOM 1195 C C . LEU A 1 154 ? -14.544 -16.370 17.032 1.00 89.44 154 LEU A C 1
ATOM 1197 O O . LEU A 1 154 ? -14.768 -16.515 18.229 1.00 89.44 154 LEU A O 1
ATOM 1201 N N . GLY A 1 155 ? -15.461 -16.625 16.099 1.00 87.12 155 GLY A N 1
ATOM 1202 C CA . GLY A 1 155 ? -16.825 -17.083 16.400 1.00 87.12 155 GLY A CA 1
ATOM 1203 C C . GLY A 1 155 ? -17.898 -16.023 16.133 1.00 87.12 155 GLY A C 1
ATOM 1204 O O . GLY A 1 155 ? -17.609 -14.971 15.573 1.00 87.12 155 GLY A O 1
ATOM 1205 N N . HIS A 1 156 ? -19.158 -16.334 16.458 1.00 89.62 156 HIS A N 1
ATOM 1206 C CA . HIS A 1 156 ? -20.330 -15.451 16.280 1.00 89.62 156 HIS A CA 1
ATOM 1207 C C . HIS A 1 156 ? -20.442 -14.784 14.896 1.00 89.62 156 HIS A C 1
ATOM 1209 O O . HIS A 1 156 ? -20.854 -13.632 14.783 1.00 89.62 156 HIS A O 1
ATOM 1215 N N . GLY A 1 157 ? -20.027 -15.481 13.833 1.00 84.81 157 GLY A N 1
ATOM 1216 C CA . GLY A 1 157 ? -20.000 -14.905 12.484 1.00 84.81 157 GLY A CA 1
ATOM 1217 C C . GLY A 1 157 ? -19.123 -13.650 12.365 1.00 84.81 157 GLY A C 1
ATOM 1218 O O . GLY A 1 157 ? -19.422 -12.777 11.557 1.00 84.81 157 GLY A O 1
ATOM 1219 N N . GLY A 1 158 ? -18.080 -13.525 13.191 1.00 86.31 158 GLY A N 1
ATOM 1220 C CA . GLY A 1 158 ? -17.185 -12.368 13.226 1.00 86.31 158 GLY A CA 1
ATOM 1221 C C . GLY A 1 158 ? -17.665 -11.210 14.108 1.00 86.31 158 GLY A C 1
ATOM 1222 O O . GLY A 1 158 ? -17.045 -10.149 14.085 1.00 86.31 158 GLY A O 1
ATOM 1223 N N . GLN A 1 159 ? -18.739 -11.382 14.884 1.00 86.69 159 GLN A N 1
ATOM 1224 C CA . GLN A 1 159 ? -19.220 -10.376 15.838 1.00 86.69 159 GLN A CA 1
ATOM 1225 C C . GLN A 1 159 ? -18.484 -10.446 17.190 1.00 86.69 159 GLN A C 1
ATOM 1227 O O . GLN A 1 159 ? -17.996 -11.515 17.570 1.00 86.69 159 GLN A O 1
ATOM 1232 N N . PRO A 1 160 ? -18.402 -9.327 17.939 1.00 87.56 160 PRO A N 1
ATOM 1233 C CA . PRO A 1 160 ? -17.850 -9.324 19.292 1.00 87.56 160 PRO A CA 1
ATOM 1234 C C . PRO A 1 160 ? -18.672 -10.206 20.245 1.00 87.56 160 PRO A C 1
ATOM 1236 O O . PRO A 1 160 ? -19.894 -10.297 20.125 1.00 87.56 160 PRO A O 1
ATOM 1239 N N . CYS A 1 161 ? -17.988 -10.840 21.203 1.00 86.44 161 CYS A N 1
ATOM 1240 C CA . CYS A 1 161 ? -18.637 -11.582 22.285 1.00 86.44 161 CYS A CA 1
ATOM 1241 C C . CYS A 1 161 ? -19.448 -10.616 23.173 1.00 86.44 161 CYS A C 1
ATOM 1243 O O . CYS A 1 161 ? -18.932 -9.527 23.455 1.00 86.44 161 CYS A O 1
ATOM 1245 N N . PRO A 1 162 ? -20.675 -10.988 23.588 1.00 86.25 162 PRO A N 1
ATOM 1246 C CA . PRO A 1 162 ? -21.450 -10.241 24.579 1.00 86.25 162 PRO A CA 1
ATOM 1247 C C . PRO A 1 162 ? -20.775 -10.197 25.955 1.00 86.25 162 PRO A C 1
ATOM 1249 O O . PRO A 1 162 ? -19.951 -11.098 26.250 1.00 86.25 162 PRO A O 1
#

Radius of gyration: 28.62 Å; Cα contacts (8 Å, |Δi|>4): 134; chains: 1; bounding box: 53×52×109 Å

Sequence (162 aa):
MKHSLDAASTLHATPAYGNQCHDAEADHLSYLEPLRLPKQKVIGANCGLRASCPFPTPDISVQSQNDYLREWLPHQQQYLDVLLVQEAPPEPRSCNVCGGDGVYKCSDCFAQPLFCTSCCRQQHLLNPLHRIQQWSGKCFKDSALSLVGLKVHLGHGGQPCP

Organism: NCBI:txid664439

Foldseek 3Di:
DDDDDDDDDDDDDDDDPKDDPDDPPPDPDDPPDDPPDDDDDPDPDPPVDPDDDPDPPPPPPPQDPVNVVVVCVVVVVVVVVVVVVVQDADVVQAFPPPGPHFFKWWPPDPPGTTHDLVRLQVVCLVPQPTWMFGDPVRGTITDHSVVSVRDADDDPVRDDDD